Protein AF-A0A8T5PJC5-F1 (afdb_monomer_lite)

Secondary structure (DSSP, 8-state):
--HHHHHHHH-SS--EE-SSTTEEEEEEEE-TTT--EEEEEEEETTS--HHHH--HHHHHHHHHHTTTTTS---TTSHHHHIIIII-

Sequence (87 aa):
MDKDKLLKKYGLEKPFKSWRKDKKKVVFVKNKDTKKIETIHYGQKGYSDYTIHKDKKRRKNFRLRHKCDEEKPSKLTARYWACEDLW

Foldseek 3Di:
DDPVVVCVVQNAPGWDQDPDPQFGIWGWHQDPVVRDIDIETEDGPPDAFCVHPVDVVVLVVLCVVLVCPPDPDPPNYRSNCCNPPGD

pLDDT: mean 95.02, std 4.18, range [77.19, 98.38]

Structure (mmCIF, N/CA/C/O backbone):
data_AF-A0A8T5PJC5-F1
#
_entry.id   AF-A0A8T5PJC5-F1
#
loop_
_atom_site.group_PDB
_atom_site.id
_atom_site.type_symbol
_atom_site.label_atom_id
_atom_site.label_alt_id
_atom_site.label_comp_id
_atom_site.label_asym_id
_atom_site.label_entity_id
_atom_site.label_seq_id
_atom_site.pdbx_PDB_ins_code
_atom_site.Cartn_x
_atom_site.Cartn_y
_atom_site.Cartn_z
_atom_site.occupancy
_atom_site.B_iso_or_equiv
_atom_site.auth_seq_id
_atom_site.auth_comp_id
_atom_site.auth_asym_id
_atom_site.auth_atom_id
_atom_site.pdbx_PDB_model_num
ATOM 1 N N . MET A 1 1 ? 2.695 -3.215 17.971 1.00 77.19 1 MET A N 1
ATOM 2 C CA . MET A 1 1 ? 2.658 -2.053 17.052 1.00 77.19 1 MET A CA 1
ATOM 3 C C . MET A 1 1 ? 1.343 -1.343 17.294 1.00 77.19 1 MET A C 1
ATOM 5 O O . MET A 1 1 ? 0.315 -1.989 17.160 1.00 77.19 1 MET A O 1
ATOM 9 N N . ASP A 1 2 ? 1.375 -0.074 17.680 1.00 89.75 2 ASP A N 1
ATOM 10 C CA . ASP A 1 2 ? 0.163 0.698 17.967 1.00 89.75 2 ASP A CA 1
ATOM 11 C C . ASP A 1 2 ? -0.413 1.272 16.660 1.00 89.75 2 ASP A C 1
ATOM 13 O O . ASP A 1 2 ? 0.182 2.158 16.037 1.00 89.75 2 ASP A O 1
ATOM 17 N N . LYS A 1 3 ? -1.542 0.710 16.211 1.00 84.88 3 LYS A N 1
ATOM 18 C CA . LYS A 1 3 ? -2.198 1.099 14.956 1.00 84.88 3 LYS A CA 1
ATOM 19 C C . LYS A 1 3 ? -2.771 2.512 15.037 1.00 84.88 3 LYS A C 1
ATOM 21 O O . LYS A 1 3 ? -2.691 3.224 14.039 1.00 84.88 3 LYS A O 1
ATOM 26 N N . ASP A 1 4 ? -3.272 2.938 16.190 1.00 92.06 4 ASP A N 1
ATOM 27 C CA . ASP A 1 4 ? -3.913 4.245 16.352 1.00 92.06 4 ASP A CA 1
ATOM 28 C C . ASP A 1 4 ? -2.874 5.361 16.336 1.00 92.06 4 ASP A C 1
ATOM 30 O O . ASP A 1 4 ? -3.040 6.369 15.643 1.00 92.06 4 ASP A O 1
ATOM 34 N N . LYS A 1 5 ? -1.722 5.134 16.979 1.00 95.38 5 LYS A N 1
ATOM 35 C CA . LYS A 1 5 ? -0.567 6.035 16.869 1.00 95.38 5 LYS A CA 1
ATOM 36 C C . LYS A 1 5 ? -0.077 6.164 15.426 1.00 95.38 5 LYS A C 1
ATOM 38 O O . LYS A 1 5 ? 0.225 7.270 14.972 1.00 95.38 5 LYS A O 1
ATOM 43 N N . LEU A 1 6 ? 0.008 5.053 14.692 1.00 94.69 6 LEU A N 1
ATOM 44 C CA . LEU A 1 6 ? 0.409 5.075 13.282 1.00 94.69 6 LEU A CA 1
ATOM 45 C C . LEU A 1 6 ? -0.628 5.771 12.400 1.00 94.69 6 LEU A C 1
ATOM 47 O O . LEU A 1 6 ? -0.247 6.546 11.526 1.00 94.69 6 LEU A O 1
ATOM 51 N N . LEU A 1 7 ? -1.916 5.527 12.631 1.00 94.00 7 LEU A N 1
ATOM 52 C CA . LEU A 1 7 ? -3.000 6.166 11.897 1.00 94.00 7 LEU A CA 1
ATOM 53 C C . LEU A 1 7 ? -3.010 7.678 12.138 1.00 94.00 7 LEU A C 1
ATOM 55 O O . LEU A 1 7 ? -3.108 8.435 11.178 1.00 94.00 7 LEU A O 1
ATOM 59 N N . LYS A 1 8 ? -2.821 8.126 13.386 1.00 96.44 8 LYS A N 1
ATOM 60 C CA . LYS A 1 8 ? -2.681 9.552 13.719 1.00 96.44 8 LYS A CA 1
ATOM 61 C C . LYS A 1 8 ? -1.473 10.187 13.024 1.00 96.44 8 LYS A C 1
ATOM 63 O O . LYS A 1 8 ? -1.548 11.332 12.594 1.00 96.44 8 LYS A O 1
ATOM 68 N N . LYS A 1 9 ? -0.364 9.448 12.901 1.00 96.75 9 LYS A N 1
ATOM 69 C CA . LYS A 1 9 ? 0.875 9.938 12.279 1.00 96.75 9 LYS A CA 1
ATOM 70 C C . LYS A 1 9 ? 0.805 10.011 10.751 1.00 96.75 9 LYS A C 1
ATOM 72 O O . LYS A 1 9 ? 1.250 10.998 10.177 1.00 96.75 9 LYS A O 1
ATOM 77 N N . TYR A 1 10 ? 0.326 8.956 10.094 1.00 96.44 10 TYR A N 1
ATOM 78 C CA . TYR A 1 10 ? 0.398 8.822 8.634 1.00 96.44 10 TYR A CA 1
ATOM 79 C C . TYR A 1 10 ? -0.927 9.123 7.929 1.00 96.44 10 TYR A C 1
ATOM 81 O O . TYR A 1 10 ? -0.905 9.566 6.787 1.00 96.44 10 TYR A O 1
ATOM 89 N N . GLY A 1 11 ? -2.066 8.960 8.601 1.00 96.88 11 GLY A N 1
ATOM 90 C CA . GLY A 1 11 ? -3.394 9.180 8.032 1.00 96.88 11 GLY A CA 1
ATOM 91 C C . GLY A 1 11 ? -3.890 8.045 7.128 1.00 96.88 11 GLY A C 1
ATOM 92 O O . GLY A 1 11 ? -3.255 6.999 6.980 1.00 96.88 11 GLY A O 1
ATOM 93 N N . LEU A 1 12 ? -5.070 8.258 6.540 1.00 96.94 12 LEU A N 1
ATOM 94 C CA . LEU A 1 12 ? -5.679 7.358 5.557 1.00 96.94 12 LEU A CA 1
ATOM 95 C C . LEU A 1 12 ? -5.135 7.627 4.153 1.00 96.94 12 LEU A C 1
ATOM 97 O O . LEU A 1 12 ? -4.781 8.757 3.831 1.00 96.94 12 LEU A O 1
ATOM 101 N N . GLU A 1 13 ? -5.107 6.582 3.323 1.00 96.25 13 GLU A N 1
ATOM 102 C CA . GLU A 1 13 ? -4.714 6.624 1.905 1.00 96.25 13 GLU A CA 1
ATOM 103 C C . GLU A 1 13 ? -3.316 7.213 1.643 1.00 96.25 13 GLU A C 1
ATOM 105 O O . GLU A 1 13 ? -2.984 7.588 0.523 1.00 96.25 13 GLU A O 1
ATOM 110 N N . LYS A 1 14 ? -2.471 7.253 2.675 1.00 96.94 14 LYS A N 1
ATOM 111 C CA . LYS A 1 14 ? -1.096 7.749 2.625 1.00 96.94 14 LYS A CA 1
ATOM 112 C C . LYS A 1 14 ? -0.124 6.594 2.863 1.00 96.94 14 LYS A C 1
ATOM 114 O O . LYS A 1 14 ? 0.092 6.214 4.013 1.00 96.94 14 LYS A O 1
ATOM 119 N N . PRO A 1 15 ? 0.448 6.005 1.800 1.00 97.50 15 PRO A N 1
ATOM 120 C CA . PRO A 1 15 ? 1.503 5.009 1.900 1.00 97.50 15 PRO A CA 1
ATOM 121 C C . PRO A 1 15 ? 2.689 5.396 2.782 1.00 97.50 15 PRO A C 1
ATOM 123 O O . PRO A 1 15 ? 3.287 6.457 2.616 1.00 97.50 15 PRO A O 1
ATOM 126 N N . PHE A 1 16 ? 3.126 4.479 3.640 1.00 97.50 16 PHE A N 1
ATOM 127 C CA . PHE A 1 16 ? 4.355 4.617 4.421 1.00 97.50 16 PHE A CA 1
ATOM 128 C C . PHE A 1 16 ? 5.108 3.289 4.529 1.00 97.50 16 PHE A C 1
ATOM 130 O O . PHE A 1 16 ? 4.683 2.264 3.995 1.00 97.50 16 PHE A O 1
ATOM 137 N N . LYS A 1 17 ? 6.286 3.303 5.161 1.00 96.62 17 LYS A N 1
ATOM 138 C CA . LYS A 1 17 ? 7.143 2.116 5.278 1.00 96.62 17 LYS A CA 1
ATOM 139 C C . LYS A 1 17 ? 6.440 1.015 6.072 1.00 96.62 17 LYS A C 1
ATOM 141 O O . LYS A 1 17 ? 5.986 1.237 7.192 1.00 96.62 17 LYS A O 1
ATOM 146 N N . SER A 1 18 ? 6.402 -0.184 5.495 1.00 97.00 18 SER A N 1
ATOM 147 C CA . SER A 1 18 ? 5.853 -1.365 6.160 1.00 97.00 18 SER A CA 1
ATOM 148 C C . SER A 1 18 ? 6.677 -1.753 7.382 1.00 97.00 18 SER A C 1
ATOM 150 O O . SER A 1 18 ? 7.906 -1.729 7.344 1.00 97.00 18 SER A O 1
ATOM 152 N N . TRP A 1 19 ? 5.999 -2.214 8.429 1.00 95.38 19 TRP A N 1
ATOM 153 C CA . TRP A 1 19 ? 6.644 -2.905 9.548 1.00 95.38 19 TRP A CA 1
ATOM 154 C C . TRP A 1 19 ? 6.747 -4.422 9.355 1.00 95.38 19 TRP A C 1
ATOM 156 O O . TRP A 1 19 ? 7.408 -5.097 10.140 1.00 95.38 19 TRP A O 1
ATOM 166 N N . ARG A 1 20 ? 6.101 -4.985 8.325 1.00 96.19 20 ARG A N 1
ATOM 167 C CA . ARG A 1 20 ? 6.248 -6.405 7.986 1.00 96.19 20 ARG A CA 1
ATOM 168 C C . ARG A 1 20 ? 7.591 -6.643 7.306 1.00 96.19 20 ARG A C 1
ATOM 170 O O . ARG A 1 20 ? 7.966 -5.906 6.397 1.00 96.19 20 ARG A O 1
ATOM 177 N N . LYS A 1 21 ? 8.290 -7.706 7.717 1.00 95.75 21 LYS A N 1
ATOM 178 C CA . LYS A 1 21 ? 9.642 -8.033 7.234 1.00 95.75 21 LYS A CA 1
ATOM 179 C C . LYS A 1 21 ? 9.727 -8.208 5.716 1.00 95.75 21 LYS A C 1
ATOM 181 O O . LYS A 1 21 ? 10.741 -7.861 5.123 1.00 95.75 21 LYS A O 1
ATOM 186 N N . ASP A 1 22 ? 8.667 -8.725 5.104 1.00 97.25 22 ASP A N 1
ATOM 187 C CA . ASP A 1 22 ? 8.590 -9.098 3.694 1.00 97.25 22 ASP A CA 1
ATOM 188 C C . ASP A 1 22 ? 7.966 -8.010 2.808 1.00 97.25 22 ASP A C 1
ATOM 190 O O . ASP A 1 22 ? 8.001 -8.126 1.583 1.00 97.25 22 ASP A O 1
ATOM 194 N N . LYS A 1 23 ? 7.425 -6.933 3.397 1.00 98.06 23 LYS A N 1
ATOM 195 C CA . LYS A 1 23 ? 6.686 -5.899 2.660 1.00 98.06 23 LYS A CA 1
ATOM 196 C C . LYS A 1 23 ? 7.407 -4.557 2.644 1.00 98.06 23 LYS A C 1
ATOM 198 O O . LYS A 1 23 ? 8.067 -4.173 3.605 1.00 98.06 23 LYS A O 1
ATOM 203 N N . LYS A 1 24 ? 7.270 -3.822 1.538 1.00 97.81 24 LYS A N 1
ATOM 204 C CA . LYS A 1 24 ? 7.892 -2.499 1.354 1.00 97.81 24 LYS A CA 1
ATOM 205 C C . LYS A 1 24 ? 7.069 -1.384 1.977 1.00 97.81 24 LYS A C 1
ATOM 207 O O . LYS A 1 24 ? 7.581 -0.589 2.767 1.00 97.81 24 LYS A O 1
ATOM 212 N N . LYS A 1 25 ? 5.786 -1.340 1.630 1.00 98.19 25 LYS A N 1
ATOM 213 C CA . LYS A 1 25 ? 4.866 -0.272 2.010 1.00 98.19 25 LYS A CA 1
ATOM 214 C C . LYS A 1 25 ? 3.663 -0.825 2.762 1.00 98.19 25 LYS A C 1
ATOM 216 O O . LYS A 1 25 ? 3.414 -2.036 2.798 1.00 98.19 25 LYS A O 1
ATOM 221 N N . VAL A 1 26 ? 2.965 0.075 3.427 1.00 98.25 26 VAL A N 1
ATOM 222 C CA . VAL A 1 26 ? 1.688 -0.156 4.087 1.00 98.25 26 VAL A CA 1
ATOM 223 C C . VAL A 1 26 ? 0.840 1.100 3.970 1.00 98.25 26 VAL A C 1
ATOM 225 O O . VAL A 1 26 ? 1.371 2.208 3.919 1.00 98.25 26 VAL A O 1
ATOM 228 N N . VAL A 1 27 ? -0.472 0.922 3.920 1.00 98.38 27 VAL A N 1
ATOM 229 C CA . VAL A 1 27 ? -1.445 2.009 3.862 1.00 98.38 27 VAL A CA 1
ATOM 230 C C . VAL A 1 27 ? -2.691 1.630 4.651 1.00 98.38 27 VAL A C 1
ATOM 232 O O . VAL A 1 27 ? -3.074 0.458 4.706 1.00 98.38 27 VAL A O 1
ATOM 235 N N . PHE A 1 28 ? -3.309 2.628 5.275 1.00 97.94 28 PHE A N 1
ATOM 236 C CA . PHE A 1 28 ? -4.597 2.481 5.936 1.00 97.94 28 PHE A CA 1
ATOM 237 C C . PHE A 1 28 ? -5.711 2.957 5.013 1.00 97.94 28 PHE A C 1
ATOM 239 O O . PHE A 1 28 ? -5.647 4.068 4.490 1.00 97.94 28 PHE A O 1
ATOM 246 N N . VAL A 1 29 ? -6.738 2.135 4.825 1.00 97.44 29 VAL A N 1
ATOM 247 C CA . VAL A 1 29 ? -7.860 2.448 3.932 1.00 97.44 29 VAL A CA 1
ATOM 248 C C . VAL A 1 29 ? -9.162 2.228 4.674 1.00 97.44 29 VAL A C 1
ATOM 250 O O . VAL A 1 29 ? -9.370 1.182 5.280 1.00 97.44 29 VAL A O 1
ATOM 253 N N . LYS A 1 30 ? -10.058 3.215 4.635 1.00 96.38 30 LYS A N 1
ATOM 254 C CA . LYS A 1 30 ? -11.396 3.062 5.205 1.00 96.38 30 LYS A CA 1
ATOM 255 C C . LYS A 1 30 ? -12.270 2.290 4.221 1.00 96.38 30 LYS A C 1
ATOM 257 O O . LYS A 1 30 ? -12.560 2.781 3.132 1.00 96.38 30 LYS A O 1
ATOM 262 N N . ASN A 1 31 ? -12.703 1.099 4.614 1.00 95.75 31 ASN A N 1
ATOM 263 C CA . ASN A 1 31 ? -13.718 0.351 3.893 1.00 95.75 31 ASN A CA 1
ATOM 264 C C . ASN A 1 31 ? -15.064 1.073 4.065 1.00 95.75 31 ASN A C 1
ATOM 266 O O . ASN A 1 31 ? -15.527 1.302 5.185 1.00 95.75 31 ASN A O 1
ATOM 270 N N . LYS A 1 32 ? -15.663 1.504 2.951 1.00 93.44 32 LYS A N 1
ATOM 271 C CA . LYS A 1 32 ? -16.905 2.288 2.969 1.00 93.44 32 LYS A CA 1
ATOM 272 C C . LYS A 1 32 ? -18.117 1.455 3.376 1.00 93.44 32 LYS A C 1
ATOM 274 O O . LYS A 1 32 ? -19.030 2.032 3.971 1.00 93.44 32 LYS A O 1
ATOM 279 N N . ASP A 1 33 ? -18.079 0.153 3.118 1.00 94.19 33 ASP A N 1
ATOM 280 C CA . ASP A 1 33 ? -19.179 -0.779 3.355 1.00 94.19 33 ASP A CA 1
ATOM 281 C C . ASP A 1 33 ? -19.194 -1.198 4.824 1.00 94.19 33 ASP A C 1
ATOM 283 O O . ASP A 1 33 ? -20.194 -1.051 5.517 1.00 94.19 33 ASP A O 1
ATOM 287 N N . THR A 1 34 ? -18.038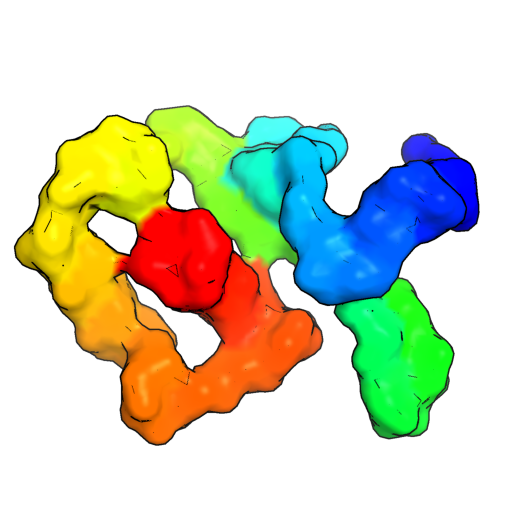 -1.612 5.348 1.00 95.44 34 THR A N 1
ATOM 288 C CA . THR A 1 34 ? -17.923 -2.081 6.739 1.00 95.44 34 THR A CA 1
ATOM 289 C C . THR A 1 34 ? -17.635 -0.964 7.742 1.00 95.44 34 THR A C 1
ATOM 291 O O . THR A 1 34 ? -17.639 -1.205 8.947 1.00 95.44 34 THR A O 1
ATOM 294 N N . LYS A 1 35 ? -17.316 0.247 7.263 1.00 93.88 35 LYS A N 1
ATOM 295 C CA . LYS A 1 35 ? -16.813 1.397 8.044 1.00 93.88 35 LYS A CA 1
ATOM 296 C C . LYS A 1 35 ? -15.506 1.138 8.810 1.00 93.88 35 LYS A C 1
ATOM 298 O O . LYS A 1 35 ? -15.052 2.029 9.531 1.00 93.88 35 LYS A O 1
ATOM 303 N N . LYS A 1 36 ? -14.863 -0.020 8.625 1.00 95.75 36 LYS A N 1
ATOM 304 C CA . LYS A 1 36 ? -13.602 -0.394 9.281 1.00 95.75 36 LYS A CA 1
ATOM 305 C C . LYS A 1 36 ? -12.390 0.169 8.541 1.00 95.75 36 LYS A C 1
ATOM 307 O O . LYS A 1 36 ? -12.437 0.443 7.343 1.00 95.75 36 LYS A O 1
ATOM 312 N N . ILE A 1 37 ? -11.286 0.330 9.267 1.00 96.25 37 ILE A N 1
ATOM 313 C CA . ILE A 1 37 ? -9.992 0.706 8.689 1.00 96.25 37 ILE A CA 1
ATOM 314 C C . ILE A 1 37 ? -9.190 -0.560 8.412 1.00 96.25 37 ILE A C 1
ATOM 316 O O . ILE A 1 37 ? -8.733 -1.228 9.343 1.00 96.25 37 ILE A O 1
ATOM 320 N N . GLU A 1 38 ? -8.969 -0.838 7.137 1.00 96.25 38 GLU A N 1
ATOM 321 C CA . GLU A 1 38 ? -8.123 -1.918 6.652 1.00 96.25 38 GLU A CA 1
ATOM 322 C C . GLU A 1 38 ? -6.657 -1.489 6.611 1.00 96.25 38 GLU A C 1
ATOM 324 O O . GLU A 1 38 ? -6.329 -0.340 6.307 1.00 96.25 38 GLU A O 1
ATOM 329 N N . THR A 1 39 ? -5.766 -2.432 6.910 1.00 97.38 39 THR A N 1
ATOM 330 C CA . THR A 1 39 ? -4.315 -2.240 6.826 1.00 97.38 39 THR A CA 1
ATOM 331 C C . T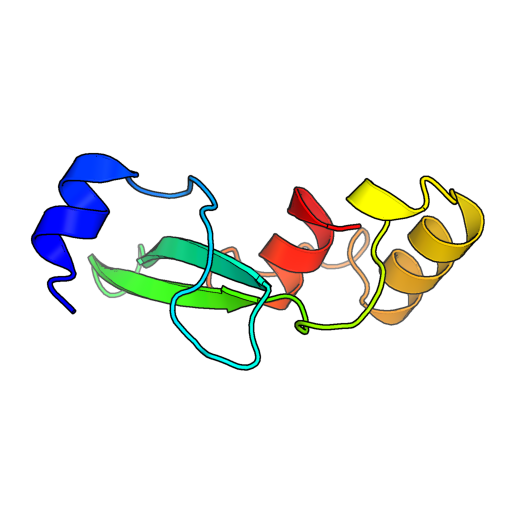HR A 1 39 ? -3.776 -3.077 5.678 1.00 97.38 39 THR A C 1
ATOM 333 O O . THR A 1 39 ? -3.759 -4.304 5.753 1.00 97.38 39 THR A O 1
ATOM 336 N N . ILE A 1 40 ? -3.290 -2.429 4.625 1.00 98.00 40 ILE A N 1
ATOM 337 C CA . ILE A 1 40 ? -2.872 -3.118 3.404 1.00 98.00 40 ILE A CA 1
ATOM 338 C C . ILE A 1 40 ? -1.366 -3.001 3.271 1.00 98.00 40 ILE A C 1
ATOM 340 O O . ILE A 1 40 ? -0.833 -1.912 3.078 1.00 98.00 40 ILE A O 1
ATOM 344 N N . HIS A 1 41 ? -0.675 -4.134 3.355 1.00 98.25 41 HIS A N 1
ATOM 345 C CA . HIS A 1 41 ? 0.760 -4.212 3.111 1.00 98.25 41 HIS A CA 1
ATOM 346 C C . HIS A 1 41 ? 1.032 -4.661 1.676 1.00 98.25 41 HIS A C 1
ATOM 348 O O . HIS A 1 41 ? 0.442 -5.635 1.210 1.00 98.25 41 HIS A O 1
ATOM 354 N N . TYR A 1 42 ? 1.953 -3.995 0.983 1.00 98.31 42 TYR A N 1
ATOM 355 C CA . TYR A 1 42 ? 2.222 -4.266 -0.430 1.00 98.31 42 TYR A CA 1
ATOM 356 C C . TYR A 1 42 ? 3.680 -3.995 -0.818 1.00 98.31 42 TYR A C 1
ATOM 358 O O . TYR A 1 42 ? 4.457 -3.387 -0.072 1.00 98.31 42 TYR A O 1
ATOM 366 N N . GLY A 1 43 ? 4.047 -4.507 -1.997 1.00 97.25 43 GLY A N 1
ATOM 367 C CA . GLY A 1 43 ? 5.418 -4.537 -2.507 1.00 97.25 43 GLY A CA 1
ATOM 368 C C . GLY A 1 43 ? 6.297 -5.535 -1.753 1.00 97.25 43 GLY A C 1
ATOM 369 O O . GLY A 1 43 ? 6.222 -5.635 -0.533 1.00 97.25 43 GLY A O 1
ATOM 370 N N . GLN A 1 44 ? 7.146 -6.271 -2.467 1.00 96.38 44 GLN A N 1
ATOM 371 C CA . GLN A 1 44 ? 8.046 -7.253 -1.859 1.00 96.38 44 GLN A CA 1
ATOM 372 C C . GLN A 1 44 ? 9.379 -6.604 -1.488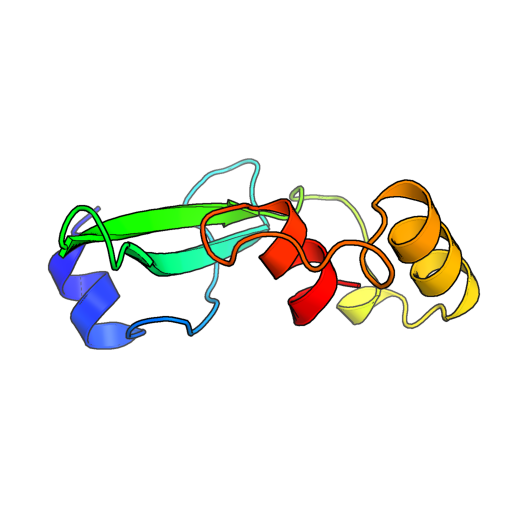 1.00 96.38 44 GLN A C 1
ATOM 374 O O . GLN A 1 44 ? 10.028 -5.991 -2.339 1.00 96.38 44 GLN A O 1
ATOM 379 N N . LYS A 1 45 ? 9.804 -6.729 -0.226 1.00 95.62 45 LYS A N 1
ATOM 380 C CA . LYS A 1 45 ? 11.117 -6.235 0.214 1.00 95.62 45 LYS A CA 1
ATOM 381 C C . LYS A 1 45 ? 12.234 -7.006 -0.507 1.00 95.62 45 LYS A C 1
ATOM 383 O O . LYS A 1 45 ? 12.107 -8.203 -0.731 1.00 95.62 45 LYS A O 1
ATOM 388 N N . GLY A 1 46 ? 13.305 -6.311 -0.890 1.00 94.25 46 GLY A N 1
ATOM 389 C CA . GLY A 1 46 ? 14.447 -6.892 -1.614 1.00 94.25 46 GLY A CA 1
ATOM 390 C C . GLY A 1 46 ? 14.308 -6.914 -3.141 1.00 94.25 46 GLY A C 1
ATOM 391 O O . GLY A 1 46 ? 15.304 -7.066 -3.833 1.00 94.25 46 GLY A O 1
ATOM 392 N N . TYR A 1 47 ? 13.110 -6.687 -3.685 1.00 94.31 47 TYR A N 1
ATOM 393 C CA . TYR A 1 47 ? 12.908 -6.558 -5.132 1.00 94.31 47 TYR A CA 1
ATOM 394 C C . TYR A 1 47 ? 13.040 -5.096 -5.569 1.00 94.31 47 TYR A C 1
ATOM 396 O O . TYR A 1 47 ? 12.817 -4.190 -4.769 1.00 94.31 47 TYR A O 1
ATOM 404 N N . SER A 1 48 ? 13.354 -4.836 -6.838 1.00 95.25 48 SER A N 1
ATOM 405 C CA . SER A 1 48 ? 13.316 -3.487 -7.421 1.00 95.25 48 SER A CA 1
ATOM 406 C C . SER A 1 48 ? 11.940 -3.192 -8.034 1.00 95.25 48 SER A C 1
ATOM 408 O O . SER A 1 48 ? 11.297 -4.088 -8.577 1.00 95.25 48 SER A O 1
ATOM 410 N N . ASP A 1 49 ? 11.479 -1.947 -7.917 1.00 96.94 49 ASP A N 1
ATOM 411 C CA . ASP A 1 49 ? 10.266 -1.436 -8.574 1.00 96.94 49 ASP A CA 1
ATOM 412 C C . ASP A 1 49 ? 10.567 -0.128 -9.319 1.00 96.94 49 ASP A C 1
ATOM 414 O O . ASP A 1 49 ? 11.707 0.360 -9.286 1.00 96.94 49 ASP A O 1
ATOM 418 N N . TYR A 1 50 ? 9.566 0.434 -10.002 1.00 97.50 50 TYR A N 1
ATOM 419 C CA . TYR A 1 50 ? 9.761 1.603 -10.854 1.00 97.50 50 TYR A CA 1
ATOM 420 C C . TYR A 1 50 ? 10.299 2.813 -10.082 1.00 97.50 50 TYR A C 1
ATOM 422 O O . TYR A 1 50 ? 11.048 3.608 -10.650 1.00 97.50 50 TYR A O 1
ATOM 430 N N . THR A 1 51 ? 10.009 2.940 -8.782 1.00 96.19 51 THR A N 1
ATOM 431 C CA . THR A 1 51 ? 10.533 4.040 -7.955 1.00 96.19 51 THR A CA 1
ATOM 432 C C . THR A 1 51 ? 12.050 3.985 -7.777 1.00 96.19 51 THR A C 1
ATOM 434 O O . THR A 1 51 ? 12.654 5.031 -7.551 1.00 96.19 51 THR A O 1
ATOM 437 N N . ILE A 1 52 ? 12.653 2.805 -7.959 1.00 96.06 52 ILE A N 1
ATOM 438 C CA . ILE A 1 52 ? 14.093 2.556 -7.844 1.00 96.06 52 ILE A CA 1
ATOM 439 C C . ILE A 1 52 ? 14.751 2.592 -9.224 1.00 96.06 52 ILE A C 1
ATOM 441 O O . ILE A 1 52 ? 15.645 3.393 -9.461 1.00 96.06 52 ILE A O 1
ATOM 445 N N . HIS A 1 53 ? 14.309 1.730 -10.144 1.00 96.56 53 HIS A N 1
ATOM 446 C CA . HIS A 1 53 ? 15.021 1.512 -11.409 1.00 96.56 53 HIS A CA 1
ATOM 447 C C . HIS A 1 53 ? 14.549 2.421 -12.560 1.00 96.56 53 HIS A C 1
ATOM 449 O O . HIS A 1 53 ? 15.200 2.456 -13.597 1.00 96.56 53 HIS A O 1
ATOM 455 N N . LYS A 1 54 ? 13.403 3.113 -12.425 1.00 96.94 54 LYS A N 1
ATOM 456 C CA . LYS A 1 54 ? 12.848 4.079 -13.407 1.00 96.94 54 LYS A CA 1
ATOM 457 C C . LYS A 1 54 ? 12.656 3.554 -14.844 1.00 96.94 54 LYS A C 1
ATOM 459 O O . LYS A 1 54 ? 12.524 4.321 -15.793 1.00 96.94 54 LYS A O 1
ATOM 464 N N . ASP A 1 55 ? 12.552 2.238 -15.007 1.00 97.88 55 ASP A N 1
ATOM 465 C CA . ASP A 1 55 ? 12.398 1.572 -16.311 1.00 97.88 55 ASP A CA 1
ATOM 466 C C . ASP A 1 55 ? 10.917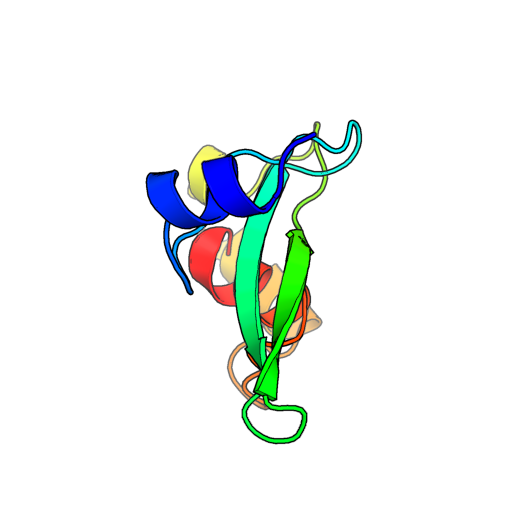 1.517 -16.710 1.00 97.88 55 ASP A C 1
ATOM 468 O O . ASP A 1 55 ? 10.112 0.782 -16.121 1.00 97.88 55 ASP A O 1
ATOM 472 N N . LYS A 1 56 ? 10.571 2.291 -17.742 1.00 97.50 56 LYS A N 1
ATOM 473 C CA . LYS A 1 56 ? 9.208 2.405 -18.276 1.00 97.50 56 LYS A CA 1
ATOM 474 C C . LYS A 1 56 ? 8.705 1.110 -18.925 1.00 97.50 56 LYS A C 1
ATOM 476 O O . LYS A 1 56 ? 7.506 0.844 -18.862 1.00 97.50 56 LYS A O 1
ATOM 481 N N . LYS A 1 57 ? 9.578 0.281 -19.510 1.00 97.81 57 LYS A N 1
ATOM 482 C CA . LYS A 1 57 ? 9.201 -1.005 -20.121 1.00 97.81 57 LYS A CA 1
ATOM 483 C C . LYS A 1 57 ? 8.833 -2.019 -19.044 1.00 97.81 57 LYS A C 1
ATOM 485 O O . LYS A 1 57 ? 7.786 -2.658 -19.138 1.00 97.81 57 LYS A O 1
ATOM 490 N N . ARG A 1 58 ? 9.634 -2.119 -17.975 1.00 97.50 58 ARG A N 1
ATOM 491 C CA . ARG A 1 58 ? 9.301 -2.959 -16.806 1.00 97.50 58 ARG A CA 1
ATOM 492 C C . ARG A 1 58 ? 7.998 -2.515 -16.149 1.00 97.50 58 ARG A C 1
ATOM 494 O O . ARG A 1 58 ? 7.169 -3.368 -15.837 1.00 97.50 58 ARG A O 1
ATOM 501 N N . ARG A 1 59 ? 7.800 -1.198 -16.015 1.00 96.88 59 ARG A N 1
ATOM 502 C CA . ARG A 1 59 ? 6.548 -0.606 -15.534 1.00 96.88 59 ARG A CA 1
ATOM 503 C C . ARG A 1 59 ? 5.359 -1.031 -16.392 1.00 96.88 59 ARG A C 1
ATOM 505 O O . ARG A 1 59 ? 4.434 -1.646 -15.874 1.00 96.88 59 ARG A O 1
ATOM 512 N N . LYS A 1 60 ? 5.420 -0.798 -17.707 1.00 96.75 60 LYS A N 1
ATOM 513 C CA . LYS A 1 60 ? 4.366 -1.192 -18.656 1.00 96.75 60 LYS A CA 1
ATOM 514 C C . LYS A 1 60 ? 4.049 -2.687 -18.564 1.00 96.75 60 LYS A C 1
ATOM 516 O O . LYS A 1 60 ? 2.890 -3.057 -18.430 1.00 96.75 60 LYS A O 1
ATOM 521 N N . ASN A 1 61 ? 5.067 -3.546 -18.548 1.00 96.81 61 ASN A N 1
ATOM 522 C CA . ASN A 1 61 ? 4.877 -4.995 -18.454 1.00 96.81 61 ASN A CA 1
ATOM 523 C C . ASN A 1 61 ? 4.222 -5.426 -17.135 1.00 96.81 61 ASN A C 1
ATOM 525 O O . ASN A 1 61 ? 3.368 -6.310 -17.138 1.00 96.81 61 ASN A O 1
ATOM 529 N N . PHE A 1 62 ? 4.612 -4.824 -16.007 1.00 96.00 62 PHE A N 1
ATOM 530 C CA . PHE A 1 62 ? 3.959 -5.083 -14.724 1.00 96.00 62 PHE A CA 1
ATOM 531 C C . PHE A 1 62 ? 2.485 -4.675 -14.776 1.00 96.00 62 PHE A C 1
ATOM 533 O O . PHE A 1 62 ? 1.617 -5.479 -14.438 1.00 96.00 62 PHE A O 1
ATOM 540 N N . ARG A 1 63 ? 2.207 -3.456 -15.255 1.00 95.00 63 ARG A N 1
ATOM 541 C CA . ARG A 1 63 ? 0.847 -2.920 -15.345 1.00 95.00 63 ARG A CA 1
ATOM 542 C C . ARG A 1 63 ? -0.069 -3.767 -16.219 1.00 95.00 63 ARG A C 1
ATOM 544 O O . ARG A 1 63 ? -1.198 -4.016 -15.812 1.00 95.00 63 ARG A O 1
ATOM 551 N N . LEU A 1 64 ? 0.438 -4.268 -17.346 1.00 95.12 64 LEU A N 1
ATOM 552 C CA . LEU A 1 64 ? -0.291 -5.178 -18.234 1.00 95.12 64 LEU A CA 1
ATOM 553 C C . LEU A 1 64 ? -0.621 -6.505 -17.538 1.00 95.12 64 LEU A C 1
ATOM 555 O O . LEU A 1 64 ? -1.783 -6.892 -17.467 1.00 95.12 64 LEU A O 1
ATOM 559 N N . ARG A 1 65 ? 0.372 -7.181 -16.943 1.00 94.62 65 ARG A N 1
ATOM 560 C CA . ARG A 1 65 ? 0.144 -8.471 -16.258 1.00 94.62 65 ARG A CA 1
ATOM 561 C C . ARG A 1 65 ? -0.808 -8.365 -15.069 1.00 94.62 65 ARG A C 1
ATOM 563 O O . ARG A 1 65 ? -1.511 -9.320 -14.758 1.00 94.62 65 ARG A O 1
ATOM 570 N N . HIS A 1 66 ? -0.809 -7.221 -14.390 1.00 93.19 66 HIS A N 1
ATOM 571 C CA . HIS A 1 66 ? -1.668 -6.972 -13.234 1.00 93.19 66 HIS A CA 1
ATOM 572 C C . HIS A 1 66 ? -2.945 -6.195 -13.570 1.00 93.19 66 HIS A C 1
ATOM 574 O O . HIS A 1 66 ? -3.681 -5.853 -12.643 1.00 93.19 66 HIS A O 1
ATOM 580 N N . LYS A 1 67 ? -3.221 -5.947 -14.859 1.00 93.56 67 LYS A N 1
ATOM 581 C CA . LYS A 1 67 ? -4.401 -5.220 -15.350 1.00 93.56 67 LYS A CA 1
ATOM 582 C C . LYS A 1 67 ? -4.647 -3.905 -14.602 1.00 93.56 67 LYS A C 1
ATOM 584 O O . LYS A 1 67 ? -5.765 -3.616 -14.186 1.00 93.56 67 LYS A O 1
ATOM 589 N N . CYS A 1 68 ? -3.591 -3.119 -14.385 1.00 93.19 68 CYS A N 1
ATOM 590 C CA . CYS A 1 68 ? -3.690 -1.877 -13.613 1.00 93.19 68 CYS A CA 1
ATOM 591 C C . CYS A 1 68 ? -4.624 -0.842 -14.268 1.00 93.19 68 CYS A C 1
ATOM 593 O O . CYS A 1 68 ? -5.221 -0.039 -13.553 1.00 93.19 68 CYS A O 1
ATOM 595 N N . ASP A 1 69 ? -4.727 -0.861 -15.601 1.00 88.44 69 ASP A N 1
ATOM 596 C CA . ASP A 1 69 ? -5.429 0.154 -16.395 1.00 88.44 69 ASP A CA 1
ATOM 597 C C . ASP A 1 69 ? -6.841 -0.277 -16.852 1.00 88.44 69 ASP A C 1
ATOM 599 O O . ASP A 1 69 ? -7.709 0.578 -16.994 1.00 88.44 69 ASP A O 1
ATOM 603 N N . GLU A 1 70 ? -7.096 -1.579 -17.037 1.00 83.12 70 GLU A N 1
ATOM 604 C CA . GLU A 1 70 ? -8.381 -2.107 -17.543 1.00 83.12 70 GLU A CA 1
ATOM 605 C C . GLU A 1 70 ? -9.449 -2.218 -16.444 1.00 83.12 70 GLU A C 1
ATOM 607 O O . GLU A 1 70 ? -10.555 -1.703 -16.577 1.00 83.12 70 GLU A O 1
ATOM 612 N N . GLU A 1 71 ? -9.105 -2.855 -15.322 1.00 80.19 71 GLU A N 1
ATOM 613 C CA . GLU A 1 71 ? -9.991 -3.044 -14.173 1.00 80.19 71 GLU A CA 1
ATOM 614 C C . GLU A 1 71 ? -9.337 -2.423 -12.947 1.00 80.19 71 GLU A C 1
ATOM 616 O O . GLU A 1 71 ? -8.596 -3.091 -12.205 1.00 80.19 71 GLU A O 1
ATOM 621 N N . LYS A 1 72 ? -9.607 -1.125 -12.743 1.00 77.31 72 LYS A N 1
ATOM 622 C CA . LYS A 1 72 ? -9.072 -0.379 -11.601 1.00 77.31 72 LYS A CA 1
ATOM 623 C C . LYS A 1 72 ? -9.305 -1.189 -10.321 1.00 77.31 72 LYS A C 1
ATOM 625 O O . LYS A 1 72 ? -10.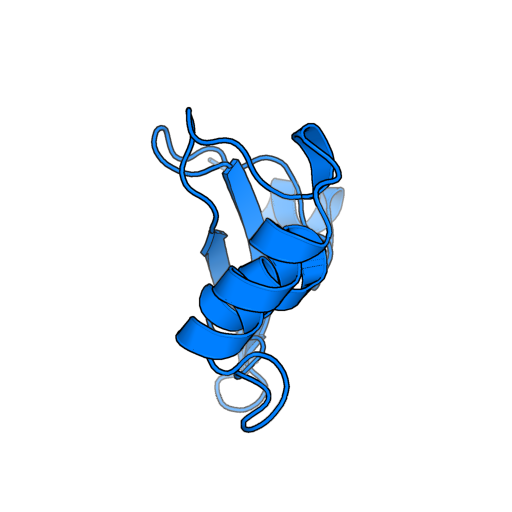454 -1.380 -9.919 1.00 77.31 72 LYS A O 1
ATOM 630 N N . PRO A 1 73 ? -8.237 -1.704 -9.687 1.00 85.75 73 PRO A N 1
ATOM 631 C CA . PRO A 1 73 ? -8.397 -2.584 -8.545 1.00 85.75 73 PRO A CA 1
ATOM 632 C C . PRO A 1 73 ? -9.029 -1.803 -7.395 1.00 85.75 73 PRO A C 1
ATOM 634 O O . PRO A 1 73 ? -8.789 -0.607 -7.249 1.00 85.75 73 PRO A O 1
ATOM 637 N N . SER A 1 74 ? -9.797 -2.462 -6.532 1.00 93.25 74 SER A N 1
ATOM 638 C CA . SER A 1 74 ? -10.297 -1.789 -5.332 1.00 93.25 74 SER A CA 1
ATOM 639 C C . SER A 1 74 ? -9.129 -1.269 -4.484 1.00 93.25 74 SER A C 1
ATOM 641 O O . SER A 1 74 ? -8.151 -1.993 -4.266 1.00 93.25 74 SER A O 1
ATOM 643 N N . LYS A 1 75 ? -9.263 -0.052 -3.931 1.00 94.62 75 LYS A N 1
ATOM 644 C CA . LYS A 1 75 ? -8.325 0.520 -2.943 1.00 94.62 75 LYS A CA 1
ATOM 645 C C . LYS A 1 75 ? -8.128 -0.384 -1.723 1.00 94.62 75 LYS A C 1
ATOM 647 O O . LYS A 1 75 ? -7.158 -0.221 -0.993 1.00 94.62 75 LYS A O 1
ATOM 652 N N . LEU A 1 76 ? -9.024 -1.346 -1.506 1.00 95.81 76 LEU A N 1
ATOM 653 C CA . LEU A 1 76 ? -8.918 -2.350 -0.451 1.00 95.81 76 LEU A CA 1
ATOM 654 C C . LEU A 1 76 ? -7.935 -3.490 -0.780 1.00 95.81 76 LEU A C 1
ATOM 656 O O . LEU A 1 76 ? -7.767 -4.406 0.018 1.00 95.81 76 LEU A O 1
ATOM 660 N N . THR A 1 77 ? -7.254 -3.443 -1.930 1.00 96.19 77 THR A N 1
ATOM 661 C CA . THR A 1 77 ? -6.337 -4.498 -2.384 1.00 96.19 77 THR A CA 1
ATOM 662 C C . THR A 1 77 ? -4.893 -4.018 -2.487 1.00 96.19 77 THR A C 1
ATOM 664 O O . THR A 1 77 ? -4.613 -2.887 -2.877 1.00 96.19 77 THR A O 1
ATOM 667 N N . ALA A 1 78 ? -3.940 -4.917 -2.226 1.00 97.12 78 ALA A N 1
ATOM 668 C CA . ALA A 1 78 ? -2.516 -4.641 -2.434 1.00 97.12 78 ALA A CA 1
ATOM 669 C C . ALA A 1 78 ? -2.171 -4.359 -3.910 1.00 97.12 78 ALA A C 1
ATOM 671 O O . ALA A 1 78 ? -1.226 -3.619 -4.180 1.00 97.12 78 ALA A O 1
ATOM 672 N N . ARG A 1 79 ? -2.942 -4.923 -4.857 1.00 96.50 79 ARG A N 1
ATOM 673 C CA . ARG A 1 79 ? -2.773 -4.709 -6.304 1.00 96.50 79 ARG A CA 1
ATOM 674 C C . ARG A 1 79 ? -2.925 -3.234 -6.659 1.00 96.50 79 ARG A C 1
ATOM 676 O O . ARG A 1 79 ? -2.049 -2.702 -7.329 1.00 96.50 79 ARG A O 1
ATOM 683 N N . TYR A 1 80 ? -3.978 -2.581 -6.156 1.00 96.50 80 TYR A N 1
ATOM 684 C CA . TYR A 1 80 ? -4.205 -1.147 -6.363 1.00 96.50 80 TYR A CA 1
ATOM 685 C C . TYR A 1 80 ? -2.977 -0.328 -5.971 1.00 96.50 80 TYR A C 1
ATOM 687 O O . TYR A 1 80 ? -2.412 0.391 -6.786 1.00 96.50 80 TYR A O 1
ATOM 695 N N . TRP A 1 81 ? -2.513 -0.504 -4.735 1.00 97.56 81 TRP A N 1
ATOM 696 C CA . TRP A 1 81 ? -1.416 0.298 -4.207 1.00 97.56 81 TRP A CA 1
ATOM 697 C C . TRP A 1 81 ? -0.073 -0.016 -4.861 1.00 97.56 81 TRP A C 1
ATOM 699 O O . TRP A 1 81 ? 0.753 0.876 -5.011 1.00 97.56 81 TRP A O 1
ATOM 709 N N . ALA A 1 82 ? 0.146 -1.254 -5.310 1.00 96.94 82 ALA A N 1
ATOM 710 C CA . ALA A 1 82 ? 1.314 -1.573 -6.123 1.00 96.94 82 ALA A CA 1
ATOM 711 C C . ALA A 1 82 ? 1.265 -0.870 -7.491 1.00 96.94 82 ALA A C 1
ATOM 713 O O . ALA A 1 82 ? 2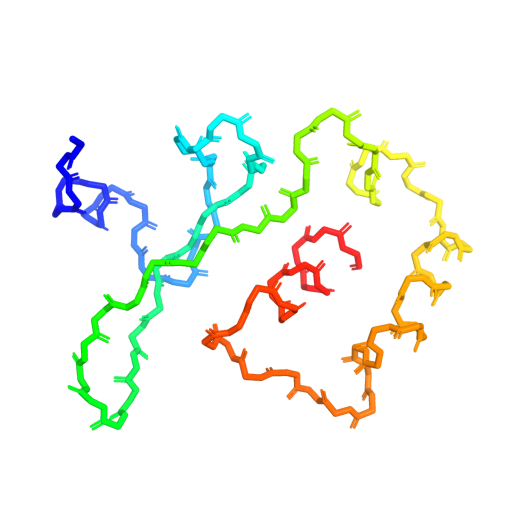.280 -0.320 -7.903 1.00 96.94 82 ALA A O 1
ATOM 714 N N . CYS A 1 83 ? 0.109 -0.864 -8.166 1.00 96.12 83 CYS A N 1
ATOM 715 C CA . CYS A 1 83 ? -0.096 -0.163 -9.438 1.00 96.12 83 CYS A CA 1
ATOM 716 C C . CYS A 1 83 ? 0.028 1.366 -9.319 1.00 96.12 83 CYS A C 1
ATOM 718 O O . CYS A 1 83 ? 0.403 2.008 -10.294 1.00 96.12 83 CYS A O 1
ATOM 720 N N . GLU A 1 84 ? -0.329 1.935 -8.166 1.00 95.31 84 GLU A N 1
ATOM 721 C CA . GLU A 1 84 ? -0.384 3.387 -7.948 1.00 95.31 84 GLU A CA 1
ATOM 722 C C . GLU A 1 84 ? 0.932 3.963 -7.398 1.00 95.31 84 GLU A C 1
ATOM 724 O O . GLU A 1 84 ? 1.431 4.964 -7.899 1.00 95.31 84 GLU A O 1
ATOM 729 N N . ASP A 1 85 ? 1.516 3.334 -6.370 1.00 96.19 85 ASP A N 1
ATOM 730 C CA . ASP A 1 85 ? 2.685 3.866 -5.644 1.00 96.19 85 ASP A CA 1
ATOM 731 C C . ASP A 1 85 ? 4.019 3.281 -6.144 1.00 96.19 85 ASP A C 1
ATOM 733 O O . ASP A 1 85 ? 5.055 3.932 -6.032 1.00 96.19 85 ASP A O 1
ATOM 737 N N . LEU A 1 86 ? 4.031 2.050 -6.679 1.00 96.81 86 LEU A N 1
ATOM 738 C CA . LEU A 1 86 ? 5.277 1.346 -7.038 1.00 96.81 86 LEU A CA 1
ATOM 739 C C . LEU A 1 86 ? 5.489 1.141 -8.547 1.00 96.81 86 LEU A C 1
ATOM 741 O O . LEU A 1 86 ? 6.635 0.931 -8.956 1.00 96.81 86 LEU A O 1
ATOM 745 N N . TRP A 1 87 ? 4.424 1.166 -9.359 1.00 95.25 87 TRP A N 1
ATOM 746 C CA . TRP A 1 87 ? 4.433 0.789 -10.782 1.00 95.25 87 TRP A CA 1
ATOM 747 C C . TRP A 1 87 ? 3.528 1.665 -11.661 1.00 95.25 87 TRP A C 1
ATOM 749 O O . TRP A 1 87 ? 3.201 2.813 -11.317 1.00 95.25 87 TRP A O 1
#

Radius of gyration: 13.62 Å; chains: 1; bounding box: 34×19×38 Å